Protein AF-A0A839VCJ7-F1 (afdb_monomer_lite)

Foldseek 3Di:
DVVVVVVVVVVVVVVVVVPPDDDPDDDDQVVCCVPPNHPPPPPPDD

pLDDT: mean 79.42, std 11.28, range [48.56, 95.94]

Organism: NCBI:txid447424

Radius of gyration: 21.25 Å; chains: 1; bounding box: 25×40×53 Å

Structure (mmCIF, N/CA/C/O backbone):
data_AF-A0A839VCJ7-F1
#
_entry.id   AF-A0A839VCJ7-F1
#
loop_
_atom_site.group_PDB
_atom_site.id
_atom_site.type_symbol
_atom_site.label_atom_id
_atom_site.label_alt_id
_atom_site.label_comp_id
_atom_site.label_asym_id
_atom_site.label_entity_id
_atom_site.label_seq_id
_atom_site.pdbx_PDB_ins_code
_atom_site.Cartn_x
_atom_site.Cartn_y
_atom_site.Cartn_z
_atom_site.occupancy
_atom_site.B_iso_or_equiv
_atom_site.auth_seq_id
_atom_site.auth_comp_id
_atom_site.auth_asym_id
_atom_site.auth_atom_id
_atom_site.pdbx_PDB_model_num
ATOM 1 N N . MET A 1 1 ? -18.013 -9.505 23.662 1.00 74.94 1 MET A N 1
ATOM 2 C CA . MET A 1 1 ? -16.550 -9.329 23.499 1.00 74.94 1 MET A CA 1
ATOM 3 C C . MET A 1 1 ? -15.980 -10.152 22.344 1.00 74.94 1 MET A C 1
ATOM 5 O O . MET A 1 1 ? -15.546 -9.550 21.375 1.00 74.94 1 MET A O 1
ATOM 9 N N . ARG A 1 2 ? -16.069 -11.494 22.360 1.00 87.38 2 ARG A N 1
ATOM 10 C CA . ARG A 1 2 ? -15.492 -12.377 21.315 1.00 87.38 2 ARG A CA 1
ATOM 11 C C . ARG A 1 2 ? -15.919 -12.051 19.874 1.00 87.38 2 ARG A C 1
ATOM 13 O O . ARG A 1 2 ? -15.073 -11.929 19.003 1.00 87.38 2 ARG A O 1
ATOM 20 N N . ARG A 1 3 ? -17.214 -11.813 19.632 1.00 90.81 3 ARG A N 1
ATOM 21 C CA . ARG A 1 3 ? -17.724 -11.432 18.298 1.00 90.81 3 ARG A CA 1
ATOM 22 C C . ARG A 1 3 ? -17.180 -10.091 17.786 1.00 90.81 3 ARG A C 1
ATOM 24 O O . ARG A 1 3 ? -16.944 -9.953 16.596 1.00 90.81 3 ARG A O 1
ATOM 31 N N . ARG A 1 4 ? -16.954 -9.124 18.685 1.00 93.88 4 ARG A N 1
ATOM 32 C CA . ARG A 1 4 ? -16.382 -7.817 18.321 1.00 93.88 4 ARG A CA 1
ATOM 33 C C . ARG A 1 4 ? -14.907 -7.940 17.941 1.00 93.88 4 ARG A C 1
ATOM 35 O O . ARG A 1 4 ? -14.488 -7.315 16.980 1.00 93.88 4 ARG A O 1
ATOM 42 N N . LEU A 1 5 ? -14.161 -8.792 18.648 1.00 95.12 5 LEU A N 1
ATOM 43 C CA . LEU A 1 5 ? -12.767 -9.097 18.316 1.00 95.12 5 LEU A CA 1
ATOM 44 C C . LEU A 1 5 ? -12.646 -9.762 16.939 1.00 95.12 5 LEU A C 1
ATOM 46 O O . LEU A 1 5 ? -11.799 -9.366 16.150 1.00 95.12 5 LEU A O 1
ATOM 50 N N . LEU A 1 6 ? -13.533 -10.711 16.623 1.00 95.94 6 LEU A N 1
ATOM 51 C CA . LEU A 1 6 ? -13.557 -11.359 15.307 1.00 95.94 6 LEU A CA 1
ATOM 52 C C . LEU A 1 6 ? -13.888 -10.374 14.177 1.00 95.94 6 LEU A C 1
ATOM 54 O O . LEU A 1 6 ? -13.230 -10.396 13.142 1.00 95.94 6 LEU A O 1
ATOM 58 N N . ALA A 1 7 ? -14.862 -9.484 14.385 1.00 95.12 7 ALA A N 1
ATOM 59 C CA . ALA A 1 7 ? -15.212 -8.460 13.401 1.00 95.12 7 ALA A CA 1
ATOM 60 C C . ALA A 1 7 ? -14.068 -7.457 13.169 1.00 95.12 7 ALA A C 1
ATOM 62 O 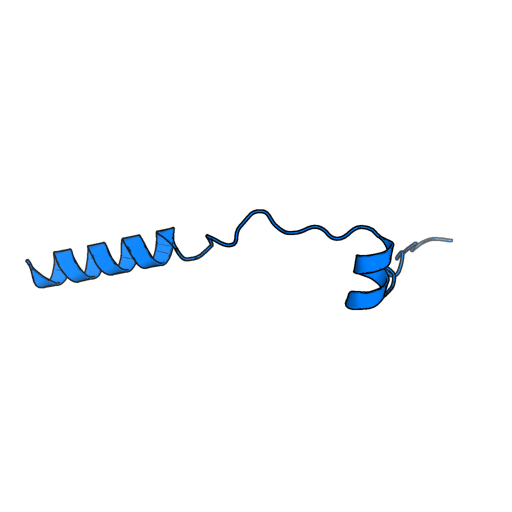O . ALA A 1 7 ? -13.769 -7.122 12.027 1.00 95.12 7 ALA A O 1
ATOM 63 N N . ALA A 1 8 ? -13.398 -7.018 14.239 1.00 94.88 8 ALA A N 1
ATOM 64 C CA . ALA A 1 8 ? -12.254 -6.114 14.141 1.00 94.88 8 ALA A CA 1
ATOM 65 C C . ALA A 1 8 ? -11.068 -6.765 13.411 1.00 94.88 8 ALA A C 1
ATOM 67 O O . ALA A 1 8 ? -10.444 -6.130 12.566 1.00 94.88 8 A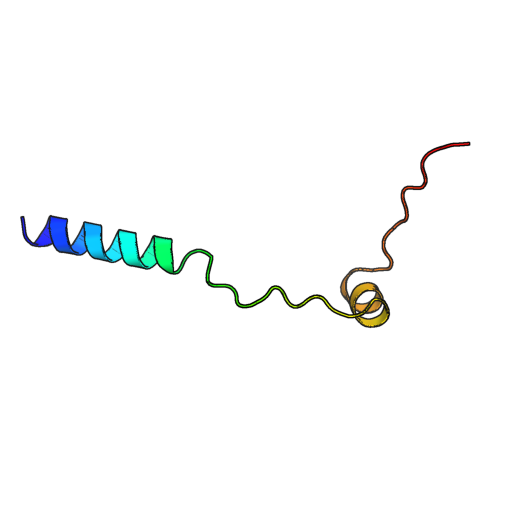LA A O 1
ATOM 68 N N . LEU A 1 9 ? -10.796 -8.044 13.691 1.00 94.06 9 LEU A N 1
ATOM 69 C CA . LEU A 1 9 ? -9.745 -8.803 13.016 1.00 94.06 9 LEU A CA 1
ATOM 70 C C . LEU A 1 9 ? -10.040 -8.962 11.518 1.00 94.06 9 LEU A C 1
ATOM 72 O O . LEU A 1 9 ? -9.175 -8.689 10.694 1.00 94.06 9 LEU A O 1
ATOM 76 N N . ALA A 1 10 ? -11.26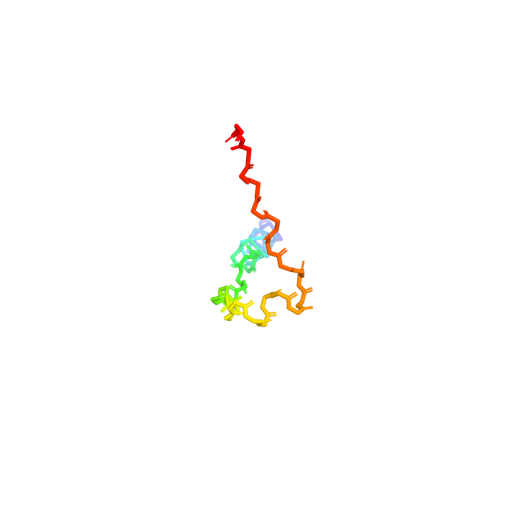8 -9.346 11.158 1.00 92.50 10 ALA A N 1
ATOM 77 C CA . ALA A 1 10 ? -11.675 -9.488 9.761 1.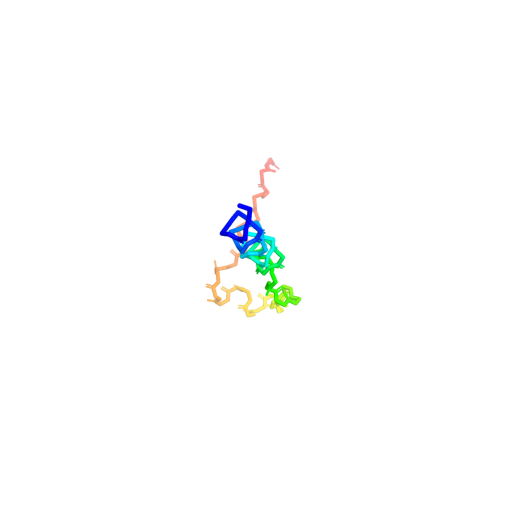00 92.50 10 ALA A CA 1
ATOM 78 C C . ALA A 1 10 ? -11.551 -8.166 8.985 1.00 92.50 10 ALA A C 1
ATOM 80 O O . ALA A 1 10 ? -11.059 -8.157 7.858 1.00 92.50 10 ALA A O 1
ATOM 81 N N . LEU A 1 11 ? -11.935 -7.047 9.606 1.00 92.12 11 LEU A N 1
ATOM 82 C CA . LEU A 1 11 ? -11.797 -5.720 9.010 1.00 92.12 11 LEU A CA 1
ATOM 83 C C . LEU A 1 11 ? -10.325 -5.330 8.810 1.00 92.12 11 LEU A C 1
ATOM 85 O O . LEU A 1 11 ? -9.972 -4.811 7.756 1.00 92.12 11 LEU A O 1
ATOM 89 N N . ALA A 1 12 ? -9.459 -5.618 9.785 1.00 90.44 12 ALA A N 1
ATOM 90 C CA . ALA A 1 12 ? -8.029 -5.343 9.679 1.00 90.44 12 ALA A CA 1
ATOM 91 C C . ALA A 1 12 ? -7.365 -6.136 8.538 1.00 90.44 12 ALA A C 1
ATOM 93 O O . ALA A 1 12 ? -6.584 -5.567 7.778 1.00 90.44 12 ALA A O 1
ATOM 94 N N . LEU A 1 13 ? -7.714 -7.418 8.368 1.00 89.25 13 LEU A N 1
ATOM 95 C CA . LEU A 1 13 ? -7.228 -8.227 7.243 1.00 89.25 13 LEU A CA 1
ATOM 96 C C . LEU A 1 13 ? -7.749 -7.710 5.898 1.00 89.25 13 LEU A C 1
ATOM 98 O O . LEU A 1 13 ? -6.996 -7.673 4.929 1.00 89.25 13 LEU A O 1
ATOM 102 N N . ALA A 1 14 ? -9.014 -7.289 5.839 1.00 86.44 14 ALA A N 1
ATOM 103 C CA . ALA A 1 14 ? -9.589 -6.721 4.626 1.00 86.44 14 ALA A CA 1
ATOM 104 C C . ALA A 1 14 ? -8.872 -5.429 4.213 1.00 86.44 14 ALA A C 1
ATOM 106 O O . ALA A 1 14 ? -8.568 -5.269 3.040 1.00 86.44 14 ALA A O 1
ATOM 107 N N . LEU A 1 15 ? -8.542 -4.543 5.159 1.00 84.19 15 LEU A N 1
ATOM 108 C CA . LEU A 1 15 ? -7.783 -3.318 4.877 1.00 84.19 15 LEU A CA 1
ATOM 109 C C . LEU A 1 15 ? -6.330 -3.602 4.485 1.00 84.19 15 LEU A C 1
ATOM 111 O O . LEU A 1 15 ? -5.819 -2.947 3.586 1.00 84.19 15 LEU A O 1
ATOM 115 N N . ALA A 1 16 ? -5.678 -4.578 5.121 1.00 80.38 16 ALA A N 1
ATOM 116 C CA . ALA A 1 16 ? -4.314 -4.970 4.763 1.00 80.38 16 ALA A CA 1
ATOM 117 C C . ALA A 1 16 ? -4.234 -5.621 3.368 1.00 80.38 16 ALA A C 1
ATOM 119 O O . ALA A 1 16 ? -3.242 -5.448 2.667 1.00 80.38 16 ALA A O 1
ATOM 120 N N . GLY A 1 17 ? -5.279 -6.346 2.950 1.00 71.19 17 GLY A N 1
ATOM 121 C CA . GLY A 1 17 ? -5.390 -6.920 1.605 1.00 71.19 17 GLY A CA 1
ATOM 122 C C . GLY A 1 17 ? -5.962 -5.960 0.554 1.00 71.19 17 GLY A C 1
ATOM 123 O O . GLY A 1 17 ? -5.726 -6.146 -0.642 1.00 71.19 17 GLY A O 1
ATOM 124 N N . CYS A 1 18 ? -6.692 -4.921 0.967 1.00 71.19 18 CYS A N 1
ATOM 125 C CA . CYS A 1 18 ? -7.237 -3.899 0.078 1.00 71.19 18 CYS A CA 1
ATOM 126 C C . CYS A 1 18 ? -6.101 -2.988 -0.399 1.00 71.19 18 CYS A C 1
ATOM 128 O O . CYS A 1 18 ? -5.752 -2.007 0.248 1.00 71.19 18 CYS A O 1
ATOM 130 N N . GLY A 1 19 ? -5.485 -3.352 -1.522 1.00 67.75 19 GLY A N 1
ATOM 131 C CA . GLY A 1 19 ? -4.329 -2.646 -2.077 1.00 67.75 19 GLY A CA 1
ATOM 132 C C . GLY A 1 19 ? -3.093 -3.519 -2.258 1.00 67.75 19 GLY A C 1
ATOM 133 O O . GLY A 1 19 ? -2.124 -3.051 -2.847 1.00 67.75 19 GLY A O 1
ATOM 134 N N . GLN A 1 20 ? -3.128 -4.799 -1.864 1.00 69.56 20 GLN A N 1
ATOM 135 C CA . GLN A 1 20 ? -2.080 -5.767 -2.204 1.00 69.56 20 GLN A CA 1
ATOM 136 C C . GLN A 1 20 ? -2.199 -6.229 -3.666 1.00 69.56 20 GLN A C 1
ATOM 138 O O . GLN A 1 20 ? -2.313 -7.410 -3.985 1.00 69.56 20 GLN A O 1
ATOM 143 N N . LYS A 1 21 ? -2.199 -5.265 -4.583 1.00 67.06 21 LYS A N 1
ATOM 144 C CA . LYS A 1 21 ? -1.868 -5.491 -5.984 1.00 67.06 21 LYS A CA 1
ATOM 145 C C . LYS A 1 21 ? -0.339 -5.517 -6.028 1.00 67.06 21 LYS A C 1
ATOM 147 O O . LYS A 1 21 ? 0.286 -4.683 -5.379 1.00 67.06 21 LYS A O 1
ATOM 152 N N . GLY A 1 22 ? 0.251 -6.511 -6.695 1.00 72.38 22 GLY A N 1
ATOM 153 C CA . GLY A 1 22 ? 1.711 -6.634 -6.839 1.00 72.38 22 GLY A CA 1
ATOM 154 C C . GLY A 1 22 ? 2.358 -5.368 -7.427 1.00 72.38 22 GLY A C 1
ATOM 155 O O . GLY A 1 22 ? 1.645 -4.395 -7.684 1.00 72.38 22 GLY A O 1
ATOM 156 N N . PRO A 1 23 ? 3.687 -5.348 -7.666 1.00 75.81 23 PRO A N 1
ATOM 157 C CA . PRO A 1 23 ? 4.305 -4.198 -8.323 1.00 75.81 23 PRO A CA 1
ATOM 158 C C . PRO A 1 23 ? 3.483 -3.850 -9.562 1.00 75.81 23 PRO A C 1
ATOM 160 O O . PRO A 1 23 ? 3.104 -4.743 -10.326 1.00 75.81 23 PRO A O 1
ATOM 163 N N . LEU A 1 24 ? 3.114 -2.575 -9.682 1.00 71.69 24 LEU A N 1
ATOM 164 C CA . LEU A 1 24 ? 2.345 -2.099 -10.819 1.00 71.69 24 LEU A CA 1
ATOM 165 C C . LEU A 1 24 ? 3.136 -2.478 -12.071 1.00 71.69 24 LEU A C 1
ATOM 167 O O . LEU A 1 24 ? 4.219 -1.945 -12.292 1.00 71.69 24 LEU A O 1
ATOM 171 N N . TYR A 1 25 ? 2.632 -3.446 -12.836 1.00 73.81 25 TYR A N 1
ATOM 172 C CA . TYR A 1 25 ? 3.244 -3.812 -14.103 1.00 73.81 25 TYR A CA 1
ATOM 173 C C . TYR A 1 25 ? 3.147 -2.596 -15.019 1.00 73.81 25 TYR A C 1
ATOM 175 O O . TYR A 1 25 ? 2.042 -2.192 -15.391 1.00 73.81 25 TYR A O 1
ATOM 183 N N . LEU A 1 26 ? 4.298 -2.001 -15.317 1.00 76.31 26 LEU A N 1
ATOM 184 C CA . LEU A 1 26 ? 4.429 -0.915 -16.268 1.00 76.31 26 LEU A CA 1
ATOM 185 C C . LEU A 1 26 ? 4.894 -1.541 -17.593 1.00 76.31 26 LEU A C 1
ATOM 187 O O . LEU A 1 26 ? 6.029 -2.015 -17.647 1.00 76.31 26 LEU A O 1
ATOM 191 N N . PRO A 1 27 ? 4.015 -1.657 -18.606 1.00 77.25 27 PRO A N 1
ATOM 192 C CA . PRO A 1 27 ? 4.412 -2.154 -19.920 1.00 77.25 27 PRO A CA 1
ATOM 193 C C . PRO A 1 27 ? 5.383 -1.179 -20.596 1.00 77.25 27 PRO A C 1
ATOM 195 O O . PRO A 1 27 ? 5.289 0.026 -20.370 1.00 77.25 27 PRO A O 1
ATOM 198 N N . ASP A 1 28 ? 6.271 -1.700 -21.444 1.00 85.31 28 ASP A N 1
ATOM 199 C CA . ASP A 1 28 ? 7.056 -0.882 -22.375 1.00 85.31 28 ASP A CA 1
ATOM 200 C C . ASP A 1 28 ? 6.136 -0.117 -23.347 1.00 85.31 28 ASP A C 1
ATOM 202 O O . ASP A 1 28 ? 4.997 -0.534 -23.589 1.00 85.31 28 ASP A O 1
ATOM 206 N N . ASP A 1 29 ? 6.637 0.979 -23.927 1.00 83.94 29 ASP A N 1
ATOM 207 C CA . ASP A 1 29 ? 5.850 1.962 -24.693 1.00 83.94 29 ASP A CA 1
ATOM 208 C C . ASP A 1 29 ? 4.990 1.337 -25.805 1.00 83.94 29 ASP A C 1
ATOM 210 O O . ASP A 1 29 ? 3.808 1.654 -25.928 1.00 83.94 29 ASP A O 1
ATOM 214 N N . GLU A 1 30 ? 5.534 0.374 -26.554 1.00 85.81 30 GLU A N 1
ATOM 215 C CA . GLU A 1 30 ? 4.804 -0.346 -27.609 1.00 85.81 30 GLU A CA 1
ATOM 216 C C . GLU A 1 30 ? 3.610 -1.142 -27.053 1.00 85.81 30 GLU A C 1
ATOM 218 O O . GLU A 1 30 ? 2.503 -1.109 -27.592 1.00 85.81 30 GLU A O 1
ATOM 223 N N . ALA A 1 31 ? 3.808 -1.845 -25.934 1.00 85.06 31 ALA A N 1
ATOM 224 C CA . ALA A 1 31 ? 2.762 -2.644 -25.297 1.00 85.06 31 ALA A CA 1
ATOM 225 C C . ALA A 1 31 ? 1.720 -1.770 -24.578 1.00 85.06 31 ALA A C 1
ATOM 227 O O . ALA A 1 31 ? 0.566 -2.182 -24.414 1.00 85.06 31 ALA A O 1
ATOM 228 N N . ALA A 1 32 ? 2.114 -0.573 -24.138 1.00 84.62 32 ALA A N 1
ATOM 229 C CA . ALA A 1 32 ? 1.201 0.441 -23.630 1.00 84.62 32 ALA A CA 1
ATOM 230 C C . ALA A 1 32 ? 0.334 1.012 -24.761 1.00 84.62 32 ALA A C 1
ATOM 232 O O . ALA A 1 32 ? -0.887 1.061 -24.607 1.00 84.62 32 ALA A O 1
ATOM 233 N N . ALA A 1 33 ? 0.947 1.362 -25.897 1.00 85.50 33 ALA A N 1
ATOM 234 C CA . ALA A 1 33 ? 0.274 1.922 -27.064 1.00 85.50 33 ALA A CA 1
ATOM 235 C C . ALA A 1 33 ? -0.741 0.949 -27.685 1.00 85.50 33 ALA A C 1
ATOM 237 O O . ALA A 1 33 ? -1.849 1.359 -28.021 1.00 85.50 33 ALA A O 1
ATOM 238 N N . ASP A 1 34 ? -0.418 -0.344 -27.768 1.00 85.19 34 ASP A N 1
ATOM 239 C CA . ASP A 1 34 ? -1.349 -1.375 -28.255 1.00 85.19 34 ASP A CA 1
ATOM 240 C C . ASP A 1 34 ? -2.561 -1.559 -27.322 1.00 85.19 34 ASP A C 1
ATOM 242 O O . ASP A 1 34 ? -3.699 -1.692 -27.773 1.00 85.19 34 ASP A O 1
ATOM 246 N N . ARG A 1 35 ? -2.341 -1.527 -25.998 1.00 84.31 35 ARG A N 1
ATOM 247 C CA . ARG A 1 35 ? -3.401 -1.789 -25.009 1.00 84.31 35 ARG A CA 1
ATOM 248 C C . ARG A 1 35 ? -4.284 -0.575 -24.721 1.00 84.31 35 ARG A C 1
ATOM 250 O O . ARG A 1 35 ? -5.481 -0.748 -24.491 1.00 84.31 35 ARG A O 1
ATOM 257 N N . TYR A 1 36 ? -3.696 0.613 -24.631 1.00 85.25 36 TYR A N 1
ATOM 258 C CA . TYR A 1 36 ? -4.369 1.827 -24.161 1.00 85.25 36 TYR A CA 1
ATOM 259 C C . TYR A 1 36 ? -4.456 2.930 -25.224 1.00 85.25 36 TYR A C 1
ATOM 261 O O . TYR A 1 36 ? -5.090 3.948 -24.960 1.00 85.25 36 TYR A O 1
ATOM 269 N N . GLY A 1 37 ? -3.879 2.723 -26.411 1.00 81.25 37 GLY A N 1
ATOM 270 C CA . GLY A 1 37 ? -3.649 3.780 -27.394 1.00 81.25 37 GLY A CA 1
ATOM 271 C C . GLY A 1 37 ? -2.347 4.529 -27.111 1.00 81.25 37 GLY A C 1
ATOM 272 O O . GLY A 1 37 ? -1.842 4.519 -25.985 1.00 81.25 37 GLY A O 1
ATOM 273 N N . ALA A 1 38 ? -1.777 5.161 -28.142 1.00 75.06 38 ALA A N 1
AT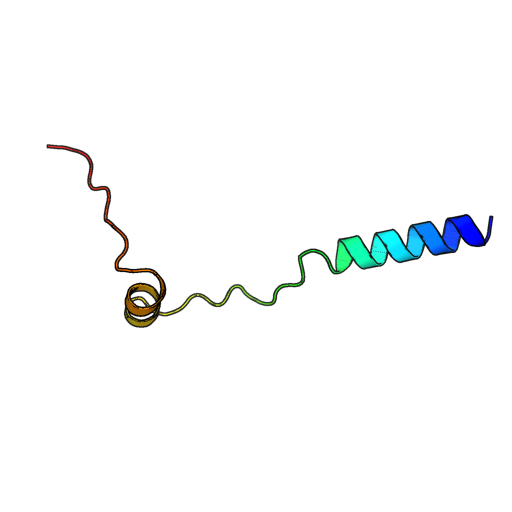OM 274 C CA . ALA A 1 38 ? -0.657 6.072 -27.938 1.00 75.06 38 ALA A CA 1
ATOM 275 C C . ALA A 1 38 ? -1.098 7.178 -26.963 1.00 75.06 38 ALA A C 1
ATOM 277 O O . ALA A 1 38 ? -2.230 7.654 -27.080 1.00 75.06 38 ALA A O 1
ATOM 278 N N . PRO A 1 39 ? -0.260 7.576 -25.991 1.00 69.75 39 PRO A N 1
ATOM 279 C CA . PRO A 1 39 ? -0.587 8.720 -25.160 1.00 69.75 39 PRO A CA 1
ATOM 280 C C . PRO A 1 39 ? -0.800 9.917 -26.086 1.00 69.75 39 PRO A C 1
ATOM 282 O O . PRO A 1 39 ? 0.106 10.292 -26.828 1.00 69.75 39 PRO A O 1
ATOM 285 N N . GLU A 1 40 ? -2.004 10.488 -26.064 1.00 66.00 40 GLU A N 1
ATOM 286 C CA . GLU A 1 40 ? -2.266 11.784 -26.677 1.00 66.00 40 GLU A CA 1
ATOM 287 C C . GLU A 1 40 ? -1.319 12.751 -25.958 1.00 66.00 40 GLU A C 1
ATOM 289 O O . GLU A 1 40 ? -1.521 13.059 -24.777 1.00 66.00 40 GLU A O 1
ATOM 294 N N . THR A 1 41 ? -0.217 13.151 -26.593 1.00 64.81 41 THR A N 1
ATOM 295 C CA . THR A 1 41 ? 0.597 14.224 -26.042 1.00 64.81 41 THR A CA 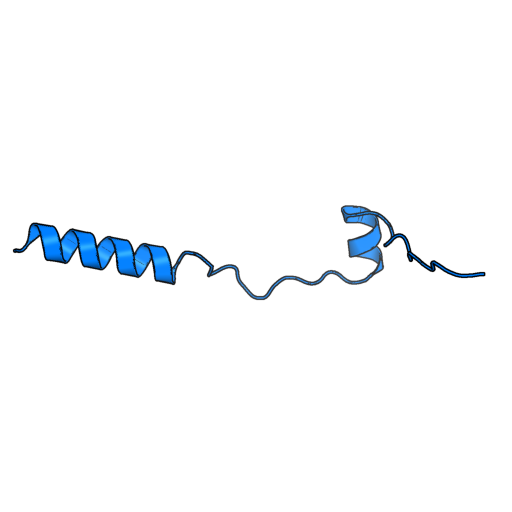1
ATOM 296 C C . THR A 1 41 ? -0.286 15.459 -26.108 1.00 64.81 41 THR A C 1
ATOM 298 O O . THR A 1 41 ? -0.489 16.050 -27.165 1.00 64.81 41 THR A O 1
ATOM 301 N N . THR A 1 42 ? -0.903 15.824 -24.982 1.00 66.19 42 THR A N 1
ATOM 302 C CA . THR A 1 42 ? -1.493 17.152 -24.826 1.00 66.19 42 THR A CA 1
ATOM 303 C C . THR A 1 42 ? -0.334 18.139 -24.746 1.00 66.19 42 THR A C 1
ATOM 305 O O . THR A 1 42 ? 0.026 18.638 -23.684 1.00 66.19 42 THR A O 1
ATOM 308 N N . GLU A 1 43 ? 0.297 18.369 -25.889 1.00 62.72 43 GLU A N 1
ATOM 309 C CA . GLU A 1 43 ? 1.030 19.582 -26.192 1.00 62.72 43 GLU A CA 1
ATOM 310 C C . GLU A 1 43 ? -0.039 20.627 -26.533 1.00 62.72 43 GLU A C 1
ATOM 312 O O . GLU A 1 43 ? -0.332 20.929 -27.687 1.00 62.72 43 GLU A O 1
ATOM 317 N N . ASP A 1 44 ? -0.703 21.112 -25.481 1.00 66.50 44 ASP A N 1
ATOM 318 C CA . ASP A 1 44 ? -1.215 22.475 -25.485 1.00 66.50 44 ASP A CA 1
ATOM 319 C C . ASP A 1 44 ? -0.029 23.421 -25.770 1.00 66.50 44 ASP A C 1
ATOM 321 O O . ASP A 1 44 ? 1.030 23.276 -25.160 1.00 66.50 44 ASP A O 1
ATOM 325 N N . GLU A 1 45 ? -0.274 24.418 -26.628 1.00 56.25 45 GLU A N 1
ATOM 326 C CA . GLU A 1 45 ? 0.429 25.711 -26.742 1.00 56.25 45 GLU A CA 1
ATOM 327 C C . GLU A 1 45 ? 1.297 25.980 -28.005 1.00 56.25 45 GLU A C 1
ATOM 329 O O . GLU A 1 45 ? 2.462 25.605 -28.098 1.00 56.25 45 GLU A O 1
ATOM 334 N N . ASN A 1 46 ? 0.691 26.815 -28.873 1.00 48.56 46 ASN A N 1
ATOM 335 C CA . ASN A 1 46 ? 1.208 27.708 -29.936 1.00 48.56 46 ASN A CA 1
ATOM 336 C C . ASN A 1 46 ? 1.265 27.231 -31.398 1.00 48.56 46 ASN A C 1
ATOM 338 O O . ASN A 1 46 ? 2.230 26.557 -31.807 1.00 48.56 46 ASN A O 1
#

InterPro domains:
  IPR032831 LPS-assembly lipoprotein LptM, conserved region [NF047847] (1-29)
  IPR032831 LPS-assembly lipoprotein LptM, conserved region [PF13627] (5-27)

Secondary structure (DSSP, 8-state):
-HHHHHHHHHHHHHHHHTT---S-----HHHHHHHH-S--------

Sequence (46 aa):
MRRRLLAALALALALAGCGQKGPLYLPDDEAAADRYGAPETTEDEN